Protein AF-A0A730FZZ7-F1 (afdb_monomer)

Mean predicted aligned error: 9.73 Å

Solvent-accessible surface area (backbone atoms only — not comparable to full-atom values): 4315 Å² total; per-residue (Å²): 135,81,92,78,72,82,73,76,79,76,64,86,73,77,80,70,85,68,67,84,82,67,68,63,36,69,70,60,49,35,74,78,39,70,86,60,85,69,52,78,67,50,22,44,50,52,25,52,54,51,42,48,55,36,49,52,43,52,54,50,49,58,57,58,78,74,104

Sequence (67 aa):
PKDGEPRLHIKEQPVPVVPPAIKPDYEVIKSILPTANPDEYACCIAADMWNACRAAMLSQRSQQEQR

Foldseek 3Di:
DDPDDPPPPPDPDPQDPQDDQDDQDPVVLCVVVVPDPDDSVNSRVSNVVSVVVNVVSVVVNVVVVVD

pLDDT: mean 80.02, std 12.08, range [51.62, 94.5]

Structure (mmCIF, N/CA/C/O backbone):
data_AF-A0A730FZZ7-F1
#
_entry.id   AF-A0A730FZZ7-F1
#
loop_
_atom_site.group_PDB
_atom_site.id
_atom_site.type_symbol
_atom_site.label_atom_id
_atom_site.label_alt_id
_atom_site.label_comp_id
_atom_site.label_asym_id
_atom_site.label_entity_id
_atom_site.label_seq_id
_atom_site.pdbx_PDB_ins_code
_atom_site.Cartn_x
_atom_site.Cartn_y
_atom_site.Cartn_z
_atom_site.occupancy
_atom_site.B_iso_or_equiv
_atom_site.auth_seq_id
_atom_site.auth_comp_id
_atom_site.auth_asym_id
_atom_site.auth_atom_id
_atom_site.pdbx_PDB_model_num
ATOM 1 N N . PRO A 1 1 ? -11.308 35.440 24.839 1.00 52.78 1 PRO A N 1
ATOM 2 C CA . PRO A 1 1 ? -10.745 35.247 23.477 1.00 52.78 1 PRO A CA 1
ATOM 3 C C . PRO A 1 1 ? -11.839 35.539 22.448 1.00 52.78 1 PRO A C 1
ATOM 5 O O . PRO A 1 1 ? -12.952 35.072 22.638 1.00 52.78 1 PRO A O 1
ATOM 8 N N . LYS A 1 2 ? -11.561 36.430 21.493 1.00 51.62 2 LYS A N 1
ATOM 9 C CA . LYS A 1 2 ? -12.566 37.182 20.729 1.00 51.62 2 LYS A CA 1
ATOM 10 C C . LYS A 1 2 ? -13.296 36.336 19.676 1.00 51.62 2 LYS A C 1
ATOM 12 O O . LYS A 1 2 ? -12.658 35.581 18.949 1.00 51.62 2 LYS A O 1
ATOM 17 N N . ASP A 1 3 ? -14.611 36.530 19.609 1.00 62.75 3 ASP A N 1
ATOM 18 C CA . ASP A 1 3 ? -15.551 36.057 18.588 1.00 62.75 3 ASP A CA 1
ATOM 19 C C . ASP A 1 3 ? -15.084 36.370 17.161 1.00 62.75 3 ASP A C 1
ATOM 21 O O . ASP A 1 3 ? -15.067 37.532 16.755 1.00 62.75 3 ASP A O 1
ATOM 25 N N . GLY A 1 4 ? -14.736 35.354 16.371 1.00 61.78 4 GLY A N 1
ATOM 26 C CA . GLY A 1 4 ? -14.482 35.576 14.943 1.00 61.78 4 GLY A CA 1
ATOM 27 C C . GLY A 1 4 ? -13.680 34.506 14.218 1.00 61.78 4 GLY A C 1
ATOM 28 O O . GLY A 1 4 ? -13.632 34.522 12.993 1.00 61.78 4 GLY A O 1
ATOM 29 N N . GLU A 1 5 ? -13.067 33.561 14.925 1.00 64.12 5 GLU A N 1
ATOM 30 C CA . GLU A 1 5 ? -12.425 32.426 14.265 1.00 64.12 5 GLU A CA 1
ATOM 31 C C . GLU A 1 5 ? -13.505 31.388 13.928 1.00 64.12 5 GLU A C 1
ATOM 33 O O . GLU A 1 5 ? -14.230 30.970 14.841 1.00 64.12 5 GLU A O 1
ATOM 38 N N . PRO A 1 6 ? -13.671 30.961 12.659 1.00 68.44 6 PRO A N 1
ATOM 39 C CA . PRO A 1 6 ? -14.542 29.843 12.356 1.00 68.44 6 PRO A CA 1
ATOM 40 C C . PRO A 1 6 ? -13.917 28.626 13.029 1.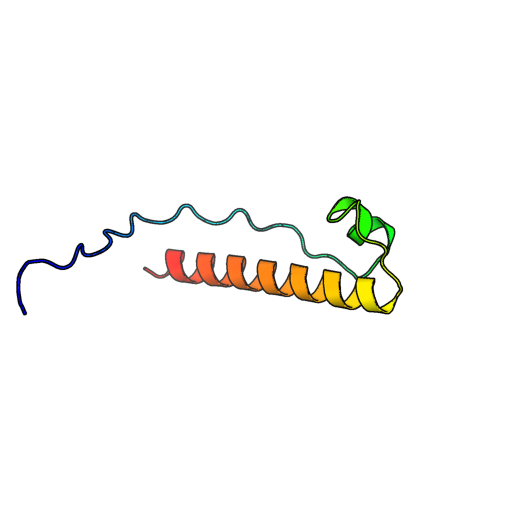00 68.44 6 PRO A C 1
ATOM 42 O O . PRO A 1 6 ? -13.001 27.999 12.501 1.00 68.44 6 PRO A O 1
ATOM 45 N N . ARG A 1 7 ? -14.383 28.308 14.240 1.00 67.56 7 ARG A N 1
ATOM 46 C CA . ARG A 1 7 ? -14.051 27.049 14.891 1.00 67.56 7 ARG A CA 1
ATOM 47 C C . ARG A 1 7 ? -14.557 25.987 13.939 1.00 67.56 7 ARG A C 1
ATOM 49 O O . ARG A 1 7 ? -15.767 25.854 13.759 1.00 67.56 7 ARG A O 1
ATOM 56 N N . LEU A 1 8 ? -13.633 25.324 13.249 1.00 70.19 8 LEU A N 1
ATOM 57 C CA . LEU A 1 8 ? -13.931 24.192 12.391 1.00 70.19 8 LEU A CA 1
ATOM 58 C C . LE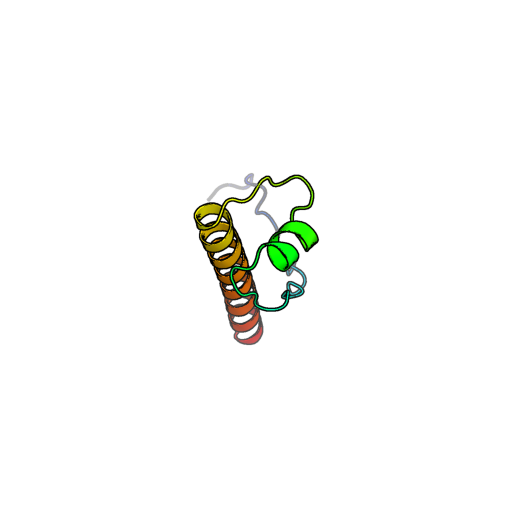U A 1 8 ? -14.707 23.209 13.265 1.00 70.19 8 LEU A C 1
ATOM 60 O O . LEU A 1 8 ? -14.135 22.543 14.127 1.00 70.19 8 LEU A O 1
ATOM 64 N N . HIS A 1 9 ? -16.029 23.188 13.100 1.00 63.75 9 HIS A N 1
ATOM 65 C CA . HIS A 1 9 ? -16.889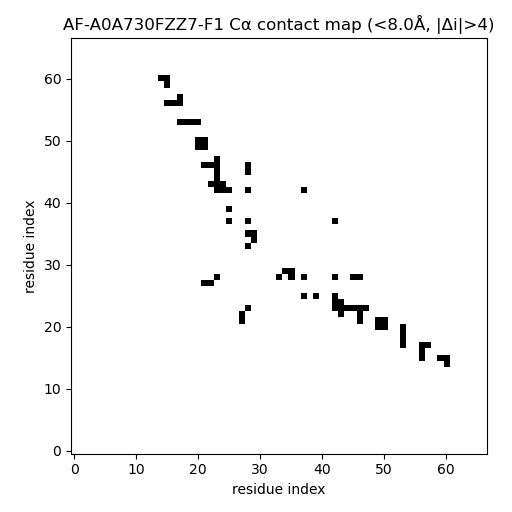 22.185 13.697 1.00 63.75 9 HIS A CA 1
ATOM 66 C C . HIS A 1 9 ? -16.574 20.914 12.918 1.00 63.75 9 HIS A C 1
ATOM 68 O O . HIS A 1 9 ? -17.221 20.613 11.915 1.00 63.75 9 HIS A O 1
ATOM 74 N N . ILE A 1 10 ? -15.491 20.240 13.311 1.00 71.62 10 ILE A N 1
ATOM 75 C CA . ILE A 1 10 ? -15.100 18.949 12.763 1.00 71.62 10 ILE A CA 1
ATOM 76 C C . ILE A 1 10 ? -16.216 18.003 13.179 1.00 71.62 10 ILE A C 1
ATOM 78 O O . ILE A 1 10 ? -16.276 17.534 14.314 1.00 71.62 10 ILE A O 1
ATOM 82 N N . LYS A 1 11 ? -17.163 17.814 12.259 1.00 64.69 11 LYS A N 1
ATOM 83 C CA . LYS A 1 11 ? -18.132 16.732 12.32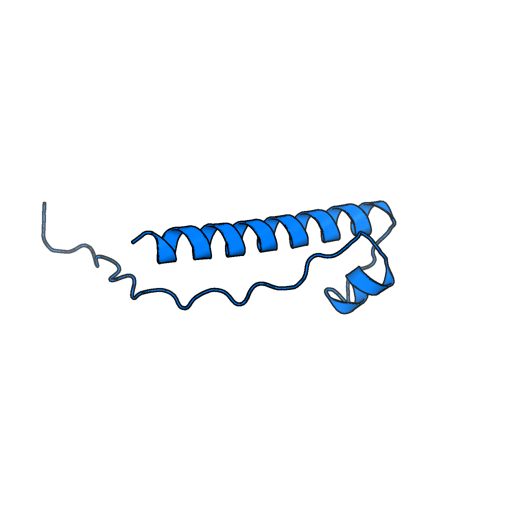6 1.00 64.69 11 LYS A CA 1
ATOM 84 C C . LYS A 1 11 ? -17.345 15.432 12.425 1.00 64.69 11 LYS A C 1
ATOM 86 O O . LYS A 1 11 ? -16.268 15.328 11.836 1.00 64.69 11 LYS A O 1
ATOM 91 N N . GLU A 1 12 ? -17.873 14.484 13.188 1.00 70.56 12 GLU A N 1
ATOM 92 C CA . GLU A 1 12 ? -17.295 13.151 13.313 1.00 70.56 12 GLU A CA 1
ATOM 93 C C . GLU A 1 12 ? -16.926 12.627 11.920 1.00 70.56 12 GLU A C 1
ATOM 95 O O . GLU A 1 12 ? -17.780 12.546 11.033 1.00 70.56 12 GLU A O 1
ATOM 100 N N . GLN A 1 13 ? -15.629 12.392 11.694 1.00 69.50 13 GLN A N 1
ATOM 101 C CA . GLN A 1 13 ? -15.190 11.886 10.404 1.00 69.50 13 GLN A CA 1
ATOM 102 C C . GLN A 1 13 ? -15.622 10.423 10.294 1.00 69.50 13 GLN A C 1
ATOM 104 O O . GLN A 1 13 ? -15.458 9.669 11.258 1.00 69.50 13 GLN A O 1
ATOM 109 N N . PRO A 1 14 ? -16.184 10.014 9.145 1.00 74.69 14 PRO A N 1
ATOM 110 C CA . PRO A 1 14 ? -16.563 8.631 8.939 1.00 74.69 14 PRO A CA 1
ATOM 111 C C . PRO A 1 14 ? -15.336 7.735 9.082 1.00 74.69 14 PRO A C 1
ATOM 113 O O . PRO A 1 14 ? -14.238 8.066 8.628 1.00 74.69 14 PRO A O 1
ATOM 116 N N . VAL A 1 15 ? -15.553 6.590 9.723 1.00 76.75 15 VAL A N 1
ATOM 117 C CA . VAL A 1 15 ? -14.528 5.584 9.981 1.00 76.75 15 VAL A CA 1
ATOM 118 C C . VAL A 1 15 ? -13.833 5.205 8.662 1.00 76.75 15 VAL A C 1
ATOM 120 O O . VAL A 1 15 ? -14.512 4.749 7.736 1.00 76.75 15 VAL A O 1
ATOM 123 N N . PRO A 1 16 ? -12.497 5.354 8.551 1.00 77.56 16 PRO A N 1
ATOM 124 C CA . PRO A 1 16 ? -11.781 4.996 7.334 1.00 77.56 16 PRO A CA 1
ATOM 125 C C . PRO A 1 16 ? -11.962 3.512 6.996 1.00 77.56 16 PRO A C 1
ATOM 127 O O . PRO A 1 16 ? -11.751 2.632 7.840 1.00 77.56 16 PRO A O 1
ATOM 130 N N . VAL A 1 17 ? -12.324 3.216 5.745 1.00 86.06 17 VAL A N 1
ATOM 131 C CA . VAL A 1 17 ? -12.307 1.845 5.221 1.00 86.06 17 VAL A CA 1
ATOM 132 C C . VAL A 1 17 ? -10.849 1.447 5.027 1.00 86.06 17 VAL A C 1
ATOM 134 O O . VAL A 1 17 ? -10.164 1.963 4.148 1.00 86.06 17 VAL A O 1
ATOM 137 N N . VAL A 1 18 ? -10.361 0.551 5.883 1.00 87.81 18 VAL A N 1
ATOM 138 C CA . VAL A 1 18 ? -8.953 0.147 5.878 1.00 87.81 18 VAL A CA 1
ATOM 139 C C . VAL A 1 18 ? -8.694 -0.863 4.754 1.00 87.81 18 VAL A C 1
ATOM 141 O O . VAL A 1 18 ? -9.296 -1.940 4.771 1.00 87.81 18 VAL A O 1
ATOM 144 N N . PRO A 1 19 ? -7.771 -0.574 3.824 1.00 88.06 19 PRO A N 1
ATOM 145 C CA . PRO A 1 19 ? -7.368 -1.523 2.793 1.00 88.06 19 PRO A CA 1
ATOM 146 C C . PRO A 1 19 ? -6.573 -2.730 3.346 1.00 88.06 19 PRO A C 1
ATOM 148 O O . PRO A 1 19 ? -6.047 -2.684 4.466 1.00 88.06 19 PRO A O 1
ATOM 151 N N . PRO A 1 20 ? -6.446 -3.834 2.582 1.00 89.94 20 PRO A N 1
ATOM 152 C CA . PRO A 1 20 ? -5.637 -4.991 2.976 1.00 89.94 20 PRO A CA 1
ATOM 153 C C . PRO A 1 20 ? -4.138 -4.657 3.013 1.00 89.94 20 PRO A C 1
ATOM 155 O O . PRO A 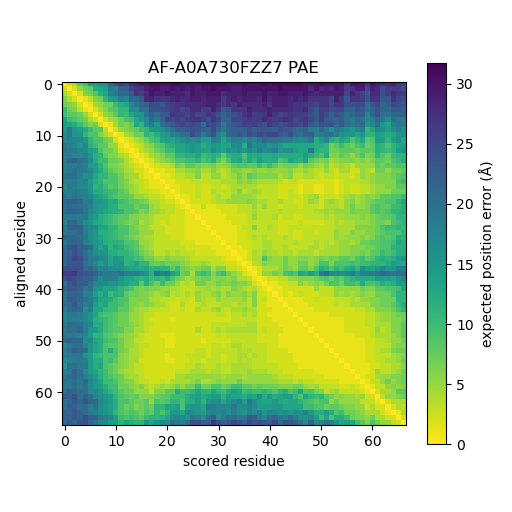1 20 ? -3.680 -3.741 2.338 1.00 89.94 20 PRO A O 1
ATOM 158 N N . ALA A 1 21 ? -3.363 -5.395 3.813 1.00 93.31 21 ALA A N 1
ATOM 159 C CA . ALA A 1 21 ? -1.903 -5.281 3.807 1.00 93.31 21 ALA A CA 1
ATOM 160 C C . ALA A 1 21 ? -1.324 -5.918 2.538 1.00 93.31 21 ALA A C 1
ATOM 162 O O . ALA A 1 21 ? -1.892 -6.886 2.027 1.00 93.31 21 ALA A O 1
ATOM 163 N N . ILE A 1 22 ? -0.190 -5.406 2.064 1.00 93.19 22 ILE A N 1
ATOM 164 C CA . ILE A 1 22 ? 0.461 -5.908 0.848 1.00 93.19 22 ILE A CA 1
ATOM 165 C C . ILE A 1 22 ? 1.934 -6.221 1.083 1.00 93.19 22 ILE A C 1
ATOM 167 O O . ILE A 1 22 ? 2.567 -5.673 1.984 1.00 93.19 22 ILE A O 1
ATOM 171 N N . LYS A 1 23 ? 2.476 -7.116 0.260 1.00 91.12 23 LYS A N 1
ATOM 172 C CA . LYS A 1 23 ? 3.914 -7.383 0.166 1.00 91.12 23 LYS A CA 1
ATOM 173 C C . LYS A 1 23 ? 4.479 -6.654 -1.056 1.00 91.12 23 LYS A C 1
ATOM 175 O O . LYS A 1 23 ? 3.710 -6.395 -1.983 1.00 91.12 23 LYS A O 1
ATOM 180 N N . PRO A 1 24 ? 5.783 -6.340 -1.074 1.00 86.00 24 PRO A N 1
ATOM 181 C CA . PRO A 1 24 ? 6.418 -5.799 -2.265 1.00 86.00 24 PRO A CA 1
ATOM 182 C C . PRO A 1 24 ? 6.429 -6.858 -3.362 1.00 86.00 24 PRO A C 1
ATOM 184 O O . PRO A 1 24 ? 7.141 -7.853 -3.277 1.00 86.00 24 PRO A O 1
ATOM 187 N N . ASP A 1 25 ? 5.578 -6.651 -4.357 1.00 88.81 25 ASP A N 1
ATOM 188 C CA . ASP A 1 25 ? 5.451 -7.506 -5.527 1.00 88.81 25 ASP A CA 1
ATOM 189 C C . ASP A 1 25 ? 4.998 -6.656 -6.714 1.00 88.81 25 ASP A C 1
ATOM 191 O O . ASP A 1 25 ? 4.123 -5.797 -6.581 1.00 88.81 25 ASP A O 1
ATOM 195 N N . TYR A 1 26 ? 5.605 -6.884 -7.872 1.00 86.31 26 TYR A N 1
ATOM 196 C CA . TYR A 1 26 ? 5.399 -6.061 -9.059 1.00 86.31 26 TYR A CA 1
ATOM 197 C C . TYR A 1 26 ? 3.938 -6.044 -9.528 1.00 86.31 26 TYR A C 1
ATOM 199 O O . TYR A 1 26 ? 3.395 -4.976 -9.825 1.00 86.31 26 TYR A O 1
ATOM 207 N N . GLU A 1 27 ? 3.281 -7.206 -9.548 1.00 89.31 27 GLU A N 1
ATOM 208 C CA . GLU A 1 27 ? 1.886 -7.328 -9.983 1.00 89.31 27 GLU A CA 1
ATOM 209 C C . GLU A 1 27 ? 0.948 -6.661 -8.973 1.00 89.31 27 GLU A C 1
ATOM 211 O O . GLU A 1 27 ? 0.008 -5.949 -9.344 1.00 89.31 27 GLU A O 1
ATOM 216 N N . VAL A 1 28 ? 1.252 -6.806 -7.680 1.00 90.06 28 VAL A N 1
ATOM 217 C CA . VAL A 1 28 ? 0.504 -6.140 -6.609 1.00 90.06 28 VAL A CA 1
ATOM 218 C C . VAL A 1 28 ? 0.624 -4.620 -6.719 1.00 90.06 28 VAL A C 1
ATOM 220 O O . VAL A 1 28 ? -0.398 -3.931 -6.685 1.00 90.06 28 VAL A O 1
ATOM 223 N N . ILE A 1 29 ? 1.829 -4.077 -6.917 1.00 89.81 29 ILE A N 1
ATOM 224 C CA . ILE A 1 29 ? 2.030 -2.627 -7.041 1.00 89.81 29 ILE A CA 1
ATOM 225 C C . ILE A 1 29 ? 1.372 -2.074 -8.306 1.00 89.81 29 ILE A C 1
ATOM 227 O O . ILE A 1 29 ? 0.717 -1.035 -8.230 1.00 89.81 29 ILE A O 1
ATOM 231 N N . LYS A 1 30 ? 1.440 -2.777 -9.441 1.00 87.94 30 LYS A N 1
ATOM 232 C CA . LYS A 1 30 ? 0.726 -2.371 -10.662 1.00 87.94 30 LYS A CA 1
ATOM 233 C C . LYS A 1 30 ? -0.790 -2.363 -10.510 1.00 87.94 30 LYS A C 1
ATOM 235 O O . LYS A 1 30 ? -1.446 -1.515 -11.104 1.00 87.94 30 LYS A O 1
ATOM 240 N N . SER A 1 31 ? -1.360 -3.270 -9.720 1.00 88.81 31 SER A N 1
ATOM 241 C CA . SER A 1 31 ? -2.810 -3.276 -9.491 1.00 88.81 31 SER A CA 1
ATOM 242 C C . SER A 1 31 ? -3.302 -2.017 -8.758 1.00 88.81 31 SER A C 1
ATOM 244 O O . SER A 1 31 ? -4.430 -1.579 -8.973 1.00 88.81 31 SER A O 1
ATOM 246 N N . ILE A 1 32 ? -2.444 -1.412 -7.928 1.00 87.19 32 ILE A N 1
ATOM 247 C CA . ILE A 1 32 ? -2.746 -0.215 -7.129 1.00 87.19 32 ILE A CA 1
ATOM 248 C C . ILE A 1 32 ? -2.341 1.058 -7.884 1.00 87.19 32 ILE A C 1
ATOM 250 O O . ILE A 1 32 ? -3.084 2.038 -7.905 1.00 87.19 32 ILE A O 1
ATOM 254 N N . LEU A 1 33 ? -1.161 1.043 -8.508 1.00 86.25 33 LEU A N 1
ATOM 255 C CA . LEU A 1 33 ? -0.560 2.150 -9.250 1.00 86.25 33 LEU A CA 1
ATOM 256 C C . LEU A 1 33 ? -0.208 1.687 -10.676 1.00 86.25 33 LEU A 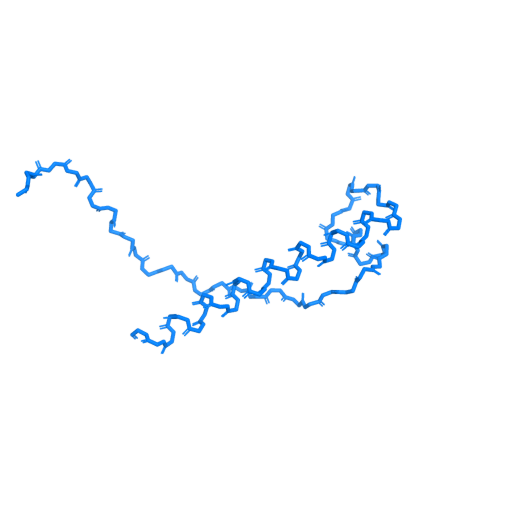C 1
ATOM 258 O O . LEU A 1 33 ? 0.963 1.463 -10.986 1.00 86.25 33 LEU A O 1
ATOM 262 N N . PRO A 1 34 ? -1.197 1.559 -11.577 1.00 84.31 34 PRO A N 1
ATOM 263 C CA . PRO A 1 34 ? -1.005 0.949 -12.898 1.00 84.31 34 PRO A CA 1
ATOM 264 C C . PRO A 1 34 ? -0.070 1.728 -13.824 1.00 84.31 34 PRO A C 1
ATOM 266 O O . PRO A 1 34 ? 0.466 1.167 -14.776 1.00 84.31 34 PRO A O 1
ATOM 269 N N . THR A 1 35 ? 0.143 3.014 -13.551 1.00 86.56 35 THR A N 1
ATOM 270 C CA . THR A 1 35 ? 1.056 3.878 -14.309 1.00 86.56 35 THR A CA 1
ATOM 271 C C . THR A 1 35 ? 2.454 3.960 -13.699 1.00 86.56 35 THR A C 1
ATOM 273 O O . THR A 1 35 ? 3.311 4.643 -14.255 1.00 86.56 35 THR A O 1
ATOM 276 N N . ALA A 1 36 ? 2.696 3.325 -12.547 1.00 80.56 36 ALA A N 1
ATOM 277 C CA . ALA A 1 36 ? 4.036 3.246 -11.988 1.00 80.56 36 ALA A CA 1
ATOM 278 C C . ALA A 1 36 ? 4.913 2.362 -12.887 1.00 80.56 36 ALA A C 1
ATOM 280 O O . ALA A 1 36 ? 4.453 1.358 -13.431 1.00 80.56 36 ALA A O 1
ATOM 281 N N . ASN A 1 37 ? 6.195 2.708 -12.998 1.00 76.75 37 ASN A N 1
ATOM 282 C CA . ASN A 1 37 ? 7.213 1.847 -13.596 1.00 76.75 37 ASN A CA 1
ATOM 283 C C . ASN A 1 37 ? 8.125 1.316 -12.480 1.00 76.75 37 ASN A C 1
ATOM 285 O O . ASN A 1 37 ? 9.207 1.871 -12.283 1.00 76.75 37 ASN A O 1
ATOM 289 N N . PRO A 1 38 ? 7.658 0.357 -11.660 1.00 70.25 38 PRO A N 1
ATOM 290 C CA . PRO A 1 38 ? 8.388 -0.018 -10.468 1.00 70.25 38 PRO A CA 1
ATOM 291 C C . PRO A 1 38 ? 9.545 -0.956 -10.823 1.00 70.25 38 PRO A C 1
ATOM 293 O O . PRO A 1 38 ? 9.344 -2.036 -11.377 1.00 70.25 38 PRO A O 1
ATOM 296 N N . ASP A 1 39 ? 10.758 -0.540 -10.475 1.00 83.12 39 ASP A N 1
ATOM 297 C CA . ASP A 1 39 ? 11.862 -1.466 -10.246 1.00 83.12 39 ASP A CA 1
ATOM 298 C C . ASP A 1 39 ? 11.690 -2.180 -8.886 1.00 83.12 39 ASP A C 1
ATOM 300 O O . ASP A 1 39 ? 10.730 -1.940 -8.142 1.00 83.12 39 ASP A O 1
ATOM 304 N N . GLU A 1 40 ? 12.601 -3.098 -8.562 1.00 77.44 40 GLU A N 1
ATOM 305 C CA . GLU A 1 40 ? 12.548 -3.871 -7.314 1.00 77.44 40 GLU A CA 1
ATOM 306 C C . GLU A 1 40 ? 12.544 -2.966 -6.067 1.00 77.44 40 GLU A C 1
ATOM 308 O O . GLU A 1 40 ? 11.797 -3.212 -5.118 1.00 77.44 40 GLU A O 1
ATOM 313 N N . TYR A 1 41 ? 13.298 -1.862 -6.088 1.00 81.88 41 TYR A N 1
ATOM 314 C CA . TYR A 1 41 ? 13.350 -0.908 -4.981 1.00 81.88 41 TYR A CA 1
ATOM 315 C C . TYR A 1 41 ? 12.045 -0.109 -4.862 1.00 81.88 41 TYR A C 1
ATOM 317 O O . TYR A 1 41 ? 11.506 0.059 -3.766 1.00 81.88 41 TYR A O 1
ATOM 325 N N . ALA A 1 42 ? 11.478 0.324 -5.987 1.00 83.88 42 ALA A N 1
ATOM 326 C CA . ALA A 1 42 ? 10.193 1.008 -6.037 1.00 83.88 42 ALA A CA 1
ATOM 327 C C . ALA A 1 42 ? 9.044 0.123 -5.523 1.00 83.88 42 ALA A C 1
ATOM 329 O O . ALA A 1 42 ? 8.122 0.640 -4.888 1.00 83.88 42 ALA A O 1
ATOM 330 N N . CYS A 1 43 ? 9.111 -1.200 -5.727 1.00 85.62 43 CYS A N 1
ATOM 331 C CA . CYS A 1 43 ? 8.133 -2.135 -5.164 1.00 85.62 43 CYS A CA 1
ATOM 332 C C . CYS A 1 43 ? 8.152 -2.137 -3.628 1.00 85.62 43 CYS A C 1
ATOM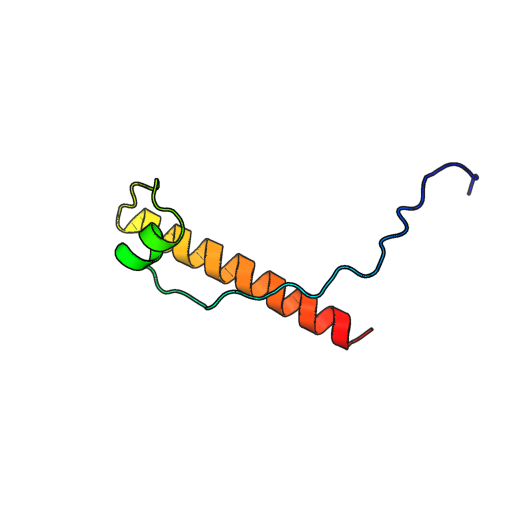 334 O O . CYS A 1 43 ? 7.093 -2.072 -3.000 1.00 85.62 43 CYS A O 1
ATOM 336 N N . CYS A 1 44 ? 9.346 -2.173 -3.029 1.00 86.50 44 CYS A N 1
ATOM 337 C CA . CYS A 1 44 ? 9.538 -2.100 -1.577 1.00 86.50 44 CYS A CA 1
ATOM 338 C C . CYS A 1 44 ? 8.971 -0.807 -0.995 1.00 86.50 44 CYS A C 1
ATOM 340 O O . CYS A 1 44 ? 8.132 -0.852 -0.096 1.00 86.50 44 CYS A O 1
ATOM 342 N N . ILE A 1 45 ? 9.341 0.337 -1.572 1.00 88.75 45 ILE A N 1
ATOM 343 C CA . ILE A 1 45 ? 8.865 1.642 -1.105 1.00 88.75 45 ILE A CA 1
ATOM 344 C C . ILE A 1 45 ? 7.342 1.764 -1.235 1.00 88.75 45 ILE A C 1
ATOM 346 O O . ILE A 1 45 ? 6.683 2.234 -0.307 1.00 88.75 45 ILE A O 1
ATOM 350 N N . ALA A 1 46 ? 6.757 1.308 -2.345 1.00 89.38 46 ALA A N 1
ATOM 351 C CA . ALA A 1 46 ? 5.311 1.365 -2.537 1.00 89.38 46 ALA A CA 1
ATOM 352 C C . ALA A 1 46 ? 4.555 0.497 -1.514 1.00 89.38 46 ALA A C 1
ATOM 354 O O . ALA A 1 46 ? 3.547 0.941 -0.956 1.00 89.38 46 ALA A O 1
ATOM 355 N N . ALA A 1 47 ? 5.057 -0.707 -1.221 1.00 89.81 47 ALA A N 1
ATOM 356 C CA . ALA A 1 47 ? 4.474 -1.578 -0.204 1.00 89.81 47 ALA A CA 1
ATOM 357 C C . ALA A 1 47 ? 4.593 -0.986 1.208 1.00 89.81 47 ALA A C 1
ATOM 359 O O . ALA A 1 47 ? 3.618 -1.004 1.964 1.00 89.81 47 ALA A O 1
ATOM 360 N N . ASP A 1 48 ? 5.747 -0.415 1.551 1.00 92.69 48 ASP A N 1
ATOM 361 C CA . ASP A 1 48 ? 5.976 0.219 2.850 1.00 92.69 48 ASP A CA 1
ATOM 362 C C . ASP A 1 48 ? 5.067 1.431 3.050 1.00 92.69 48 ASP A C 1
ATOM 364 O O . ASP A 1 48 ? 4.388 1.538 4.075 1.00 92.69 48 ASP A O 1
A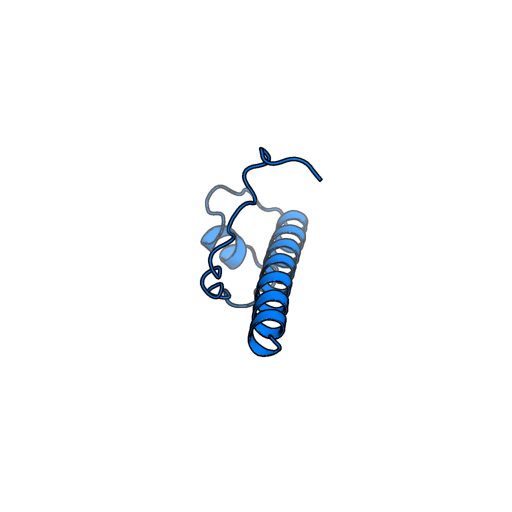TOM 368 N N . MET A 1 49 ? 4.980 2.310 2.048 1.00 94.00 49 MET A N 1
ATOM 369 C CA . MET A 1 49 ? 4.088 3.469 2.081 1.00 94.00 49 MET A CA 1
ATOM 370 C C . MET A 1 49 ? 2.626 3.044 2.246 1.00 94.00 49 MET A C 1
ATOM 372 O O . MET A 1 49 ? 1.917 3.586 3.096 1.00 94.00 49 MET A O 1
ATOM 376 N N . TRP A 1 50 ? 2.176 2.036 1.493 1.00 94.31 50 TRP A N 1
ATOM 377 C CA . TRP A 1 50 ? 0.818 1.505 1.608 1.00 94.31 50 TRP A CA 1
ATOM 378 C C . TRP A 1 50 ? 0.527 0.956 3.006 1.00 94.31 50 TRP A C 1
ATOM 380 O O . TRP A 1 50 ? -0.484 1.298 3.627 1.00 94.31 50 TRP A O 1
ATOM 390 N N . ASN A 1 51 ? 1.428 0.126 3.529 1.00 93.88 51 ASN A N 1
ATOM 391 C CA . ASN A 1 51 ? 1.268 -0.485 4.841 1.00 93.88 51 ASN A CA 1
ATOM 392 C C . ASN A 1 51 ? 1.338 0.555 5.971 1.00 93.88 51 ASN A C 1
ATOM 394 O O . ASN A 1 51 ? 0.599 0.423 6.950 1.00 93.88 51 ASN A O 1
ATOM 398 N N . ALA A 1 52 ? 2.135 1.617 5.823 1.00 94.50 52 ALA A N 1
ATOM 399 C CA . ALA A 1 52 ? 2.172 2.743 6.753 1.00 94.50 52 ALA A CA 1
ATOM 400 C C . ALA A 1 52 ? 0.850 3.529 6.752 1.00 94.50 52 ALA A C 1
ATOM 402 O O . ALA A 1 52 ? 0.276 3.776 7.816 1.00 94.50 52 ALA A O 1
ATOM 403 N N . CYS A 1 53 ? 0.304 3.853 5.573 1.00 92.88 53 CYS A N 1
ATOM 404 C CA . CYS A 1 53 ? -1.011 4.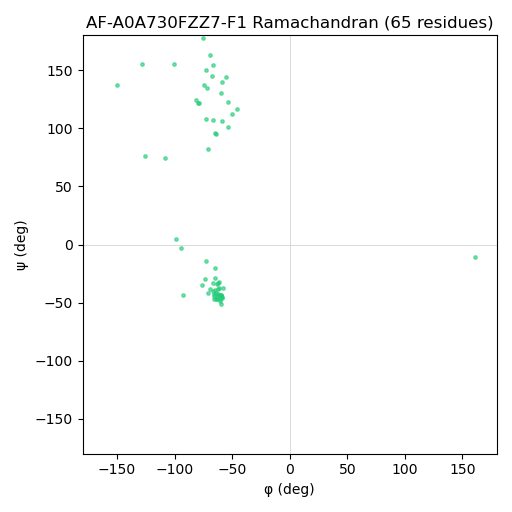489 5.453 1.00 92.88 53 CYS A CA 1
ATOM 405 C C . CYS A 1 53 ? -2.117 3.618 6.066 1.00 92.88 53 CYS A C 1
ATOM 407 O O . CYS A 1 53 ? -2.969 4.106 6.810 1.00 92.88 53 CYS A O 1
ATOM 409 N N . ARG A 1 54 ? -2.077 2.308 5.808 1.00 92.94 54 ARG A N 1
ATOM 410 C CA . ARG A 1 54 ? -2.986 1.329 6.411 1.00 92.94 54 ARG A CA 1
ATOM 411 C C . ARG A 1 54 ? -2.895 1.320 7.937 1.00 92.94 54 ARG A C 1
ATOM 413 O O . ARG A 1 54 ? -3.930 1.317 8.603 1.00 92.94 54 ARG A O 1
ATOM 420 N N . ALA A 1 55 ? -1.684 1.318 8.492 1.00 92.50 55 ALA A N 1
ATOM 421 C CA . ALA A 1 55 ? -1.469 1.359 9.934 1.00 92.50 55 ALA A CA 1
ATOM 422 C C . ALA A 1 55 ? -2.050 2.638 10.551 1.00 92.50 55 ALA A C 1
ATOM 424 O O . ALA A 1 55 ? -2.766 2.556 11.545 1.00 92.50 55 ALA A O 1
ATOM 425 N N . ALA A 1 56 ? -1.842 3.794 9.914 1.00 90.38 56 ALA A N 1
ATOM 426 C CA . ALA A 1 56 ? -2.418 5.058 10.365 1.00 90.38 56 ALA A CA 1
ATOM 427 C C . ALA A 1 56 ? -3.956 5.021 10.393 1.00 90.38 56 ALA A C 1
ATOM 429 O O . ALA A 1 56 ? -4.559 5.426 11.387 1.00 90.38 56 ALA A O 1
ATOM 430 N N . MET A 1 57 ? -4.599 4.471 9.355 1.00 90.31 57 MET A N 1
ATOM 431 C CA . MET A 1 57 ? -6.059 4.315 9.331 1.00 90.31 57 MET A CA 1
ATOM 432 C C . MET A 1 57 ? -6.563 3.389 10.449 1.00 90.31 57 MET A C 1
ATOM 434 O O . MET A 1 57 ? -7.593 3.666 11.061 1.00 90.31 57 MET A O 1
ATOM 438 N N . LEU A 1 58 ? -5.830 2.315 10.763 1.00 88.19 58 LEU A N 1
ATOM 439 C CA . LEU A 1 58 ? -6.153 1.439 11.895 1.00 88.19 58 LEU A CA 1
ATOM 440 C C . LEU A 1 58 ? -6.005 2.158 13.237 1.00 88.19 58 LEU A C 1
ATOM 442 O O . LEU A 1 58 ? -6.895 2.054 14.076 1.00 88.19 58 LEU A O 1
ATOM 446 N N . SER A 1 59 ? -4.928 2.921 13.424 1.00 85.19 59 SER A N 1
ATOM 447 C CA . SER A 1 59 ? -4.717 3.712 14.637 1.00 85.19 59 SER A CA 1
ATOM 448 C C . SER A 1 59 ? -5.813 4.757 14.841 1.00 85.19 59 SER A C 1
ATOM 450 O O . SER A 1 59 ? -6.242 4.969 15.972 1.00 85.19 59 SER A O 1
ATOM 452 N N . GLN A 1 60 ? -6.307 5.377 13.766 1.00 80.38 60 GLN A N 1
ATOM 453 C CA . GLN A 1 60 ? -7.430 6.311 13.852 1.00 80.38 60 GLN A CA 1
ATOM 454 C C . GLN A 1 60 ? -8.731 5.630 14.287 1.00 80.38 60 GLN A C 1
ATOM 456 O O . GLN A 1 60 ? -9.447 6.197 15.109 1.00 80.38 60 GLN A O 1
ATOM 461 N N . ARG A 1 61 ? -9.013 4.403 13.820 1.00 74.69 61 ARG A N 1
ATOM 462 C CA . ARG A 1 61 ? -10.186 3.640 14.287 1.00 74.69 61 ARG A CA 1
ATOM 463 C C . ARG A 1 61 ? -10.133 3.364 15.784 1.00 74.69 61 ARG A C 1
ATOM 465 O O . ARG A 1 61 ? -11.103 3.633 16.483 1.00 74.69 61 ARG A O 1
ATOM 472 N N . SER A 1 62 ? -8.985 2.910 16.284 1.00 66.94 62 SER A N 1
ATOM 473 C CA . SER A 1 62 ? -8.818 2.639 17.715 1.00 66.94 62 SER A CA 1
ATOM 474 C C . SER A 1 62 ? -9.008 3.889 18.585 1.00 66.94 62 SER A C 1
ATOM 476 O O . SER A 1 62 ? -9.490 3.775 19.704 1.00 66.94 62 SER A O 1
ATOM 478 N N . GLN A 1 63 ? -8.651 5.078 18.087 1.00 60.97 63 GLN A N 1
ATOM 479 C CA . GLN A 1 63 ? -8.843 6.348 18.803 1.00 60.97 63 GLN A CA 1
ATOM 480 C C . GLN A 1 63 ? -10.310 6.804 18.848 1.00 60.97 63 GLN A C 1
ATOM 482 O O . GLN A 1 63 ? -10.702 7.483 19.793 1.00 60.97 63 GLN A O 1
ATOM 487 N N . GLN A 1 64 ? -11.121 6.457 17.844 1.00 60.59 64 GLN A N 1
ATOM 488 C CA . GLN A 1 64 ? -12.551 6.787 17.819 1.00 60.59 64 GLN A CA 1
ATOM 489 C C . GLN A 1 64 ? -13.361 5.875 18.744 1.00 60.59 64 GLN A C 1
ATOM 491 O O . GLN A 1 64 ? -14.278 6.348 19.399 1.00 60.59 64 GLN A O 1
ATOM 496 N N . GLU A 1 65 ? -12.975 4.603 18.867 1.00 60.16 65 GLU A N 1
ATOM 497 C CA . GLU A 1 65 ? -13.631 3.647 19.773 1.00 60.16 65 GLU A CA 1
ATOM 498 C C . GLU A 1 65 ? -13.328 3.904 21.264 1.00 60.16 65 GLU A C 1
ATOM 500 O O . GLU A 1 65 ? -14.001 3.372 22.141 1.00 60.16 65 GLU A O 1
ATOM 505 N N . GLN A 1 66 ? -12.321 4.731 21.563 1.00 57.47 66 GLN A N 1
ATOM 506 C CA . GLN A 1 66 ? -11.935 5.124 22.925 1.00 57.47 66 GLN A CA 1
ATOM 507 C C . GLN A 1 66 ? -12.486 6.498 23.354 1.00 57.47 66 GLN A C 1
ATOM 509 O O . GLN A 1 66 ? -12.121 6.976 24.431 1.00 57.47 66 GLN A O 1
ATOM 514 N N . ARG A 1 67 ? -13.313 7.151 22.526 1.00 55.34 67 ARG A N 1
ATOM 515 C CA . ARG A 1 67 ? -13.923 8.459 22.818 1.00 55.34 67 ARG A CA 1
ATOM 516 C C . ARG A 1 67 ? -15.370 8.365 23.273 1.00 55.34 67 ARG A C 1
ATOM 518 O O . ARG A 1 67 ? -16.086 7.462 22.798 1.00 55.34 67 ARG A O 1
#

Organism: Salmonella oranienberg (NCBI:txid28147)

Nearest PDB structures (foldseek):
  6bmn-assembly1_A  TM=5.379E-01  e=6.676E+00  Homo sapiens

Radius of gyration: 17.89 Å; Cα contacts (8 Å, |Δi|>4): 41; chains: 1; bounding box: 32×45×38 Å

Secondary structure (DSSP, 8-state):
--TTS-------PPPP-PPPP--S-HHHHHHH-TT----HHHHHHHHHHHHHHHHHHHHHHHHHTT-